Protein AF-A0A445H6N4-F1 (afdb_monomer_lite)

Structure (mmCIF, N/CA/C/O backbone):
data_AF-A0A445H6N4-F1
#
_entry.id   AF-A0A445H6N4-F1
#
loop_
_atom_site.group_PDB
_atom_site.id
_atom_site.type_symbol
_atom_site.label_atom_id
_atom_site.label_alt_id
_atom_site.label_comp_id
_atom_site.label_asym_id
_atom_site.label_entity_id
_atom_site.label_seq_id
_atom_site.pdbx_PDB_ins_code
_atom_site.Cartn_x
_atom_site.Cartn_y
_atom_site.Cartn_z
_atom_site.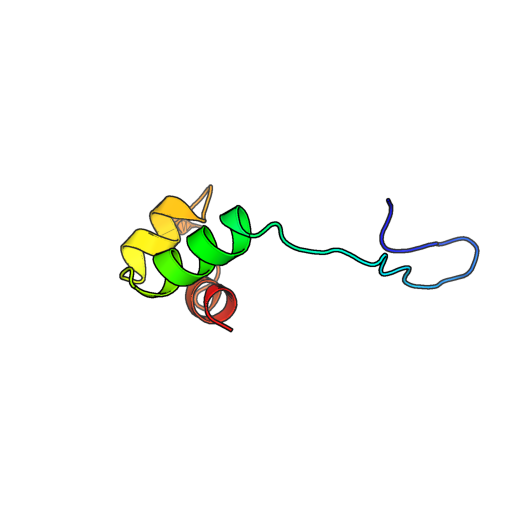occupancy
_atom_site.B_iso_or_equiv
_atom_site.auth_seq_id
_atom_site.auth_comp_id
_atom_site.auth_asym_id
_atom_site.auth_atom_id
_atom_site.pdbx_PDB_model_num
ATOM 1 N N . ILE A 1 1 ? 2.383 0.966 -14.562 1.00 63.47 1 ILE A N 1
ATOM 2 C CA . ILE A 1 1 ? 3.722 1.602 -14.514 1.00 63.47 1 ILE A CA 1
ATOM 3 C C . ILE A 1 1 ? 4.621 0.663 -13.734 1.00 63.47 1 ILE A C 1
ATOM 5 O O . ILE A 1 1 ? 4.229 0.259 -12.646 1.00 63.47 1 ILE A O 1
ATOM 9 N N . VAL A 1 2 ? 5.747 0.251 -14.309 1.00 75.19 2 VAL A N 1
ATOM 10 C CA . VAL A 1 2 ? 6.734 -0.591 -13.619 1.00 75.19 2 VAL A CA 1
ATOM 11 C C . VAL A 1 2 ? 7.659 0.337 -12.832 1.00 75.19 2 VAL A C 1
ATOM 13 O O . VAL A 1 2 ? 8.111 1.342 -13.374 1.00 75.19 2 VAL A O 1
ATOM 16 N N . ALA A 1 3 ? 7.881 0.046 -11.549 1.00 87.31 3 ALA A N 1
ATOM 17 C CA . ALA A 1 3 ? 8.638 0.920 -10.648 1.00 87.31 3 ALA A CA 1
ATOM 18 C C . ALA A 1 3 ? 10.156 0.901 -10.900 1.00 87.31 3 ALA A C 1
ATOM 20 O O . ALA A 1 3 ? 10.858 1.795 -10.438 1.00 87.31 3 ALA A O 1
ATOM 21 N N . TYR A 1 4 ? 10.657 -0.094 -11.630 1.00 93.12 4 TYR A N 1
ATOM 22 C CA . TYR A 1 4 ? 12.067 -0.263 -11.959 1.00 93.12 4 TYR A CA 1
ATOM 23 C C . TYR A 1 4 ? 12.227 -0.461 -13.467 1.00 93.12 4 TYR A C 1
ATOM 25 O O . TYR A 1 4 ? 11.535 -1.280 -14.073 1.00 93.12 4 TYR A O 1
ATOM 33 N N . ASP A 1 5 ? 13.108 0.329 -14.067 1.00 92.25 5 ASP A N 1
ATOM 34 C CA . ASP A 1 5 ? 13.457 0.265 -15.476 1.00 92.25 5 ASP A CA 1
ATOM 35 C C . ASP A 1 5 ? 14.810 -0.436 -15.622 1.00 92.25 5 ASP A C 1
ATOM 37 O O . ASP A 1 5 ? 15.857 0.162 -15.375 1.00 92.25 5 ASP A O 1
ATOM 41 N N . CYS A 1 6 ? 14.774 -1.710 -16.023 1.00 94.06 6 CYS A N 1
ATOM 42 C CA . CYS A 1 6 ? 15.972 -2.530 -16.195 1.00 94.06 6 CYS A CA 1
ATOM 43 C C . CYS A 1 6 ? 16.876 -2.043 -17.337 1.00 94.06 6 CYS A C 1
ATOM 45 O O . CYS A 1 6 ? 18.056 -2.372 -17.342 1.00 94.06 6 CYS A O 1
ATOM 47 N N . PHE A 1 7 ? 16.347 -1.303 -18.321 1.00 93.94 7 PHE A N 1
ATOM 48 C CA . PHE A 1 7 ? 17.137 -0.862 -19.476 1.00 93.94 7 PHE A CA 1
ATOM 49 C C . PHE A 1 7 ? 18.123 0.246 -19.095 1.00 93.94 7 PHE A C 1
ATOM 51 O O . PHE A 1 7 ? 19.214 0.325 -19.652 1.00 93.94 7 PHE A O 1
ATOM 58 N N . ILE A 1 8 ? 17.742 1.080 -18.127 1.00 93.75 8 ILE A N 1
ATOM 59 C CA . ILE A 1 8 ? 18.575 2.172 -17.607 1.00 93.75 8 ILE A CA 1
ATOM 60 C C . ILE A 1 8 ? 19.035 1.940 -16.160 1.00 93.75 8 ILE A C 1
ATOM 62 O O . ILE A 1 8 ? 19.606 2.849 -15.566 1.00 93.75 8 ILE A O 1
ATOM 66 N N . ASP A 1 9 ? 18.752 0.766 -15.588 1.00 94.62 9 ASP A N 1
ATOM 67 C CA . ASP A 1 9 ? 19.051 0.394 -14.197 1.00 94.62 9 ASP A CA 1
ATOM 68 C C . ASP A 1 9 ? 18.615 1.463 -13.174 1.00 94.62 9 ASP A C 1
ATOM 70 O O . ASP A 1 9 ? 19.394 1.944 -12.354 1.00 94.62 9 ASP A O 1
ATOM 74 N N . CYS A 1 10 ? 17.356 1.911 -13.260 1.00 94.31 10 CYS A N 1
ATOM 75 C CA . CYS A 1 10 ? 16.852 2.992 -12.405 1.00 94.31 10 CYS A CA 1
ATOM 76 C C . CYS A 1 10 ? 15.429 2.756 -11.897 1.00 94.31 10 CYS A C 1
ATOM 78 O O . CYS A 1 10 ? 14.549 2.274 -12.613 1.00 94.31 10 CYS A O 1
ATOM 80 N N . PHE A 1 11 ? 15.159 3.222 -10.675 1.00 93.62 11 PHE A N 1
ATOM 81 C CA . PHE A 1 11 ? 13.803 3.305 -10.137 1.00 93.62 11 PHE A CA 1
ATOM 82 C C . PHE A 1 11 ? 13.052 4.519 -10.697 1.00 93.62 11 PHE A C 1
ATOM 84 O O . PHE A 1 11 ? 13.506 5.657 -10.592 1.00 93.62 11 PHE A O 1
ATOM 91 N N . LYS A 1 12 ? 11.860 4.283 -11.248 1.00 91.38 12 LYS A N 1
ATOM 92 C CA . LYS A 1 12 ? 10.939 5.314 -11.738 1.00 91.38 12 LYS A CA 1
ATOM 93 C C . LYS A 1 12 ? 9.739 5.427 -10.805 1.00 91.38 12 LYS A C 1
ATOM 95 O O . LYS A 1 12 ? 8.714 4.770 -10.993 1.00 91.38 12 LYS A O 1
ATOM 100 N N . ILE A 1 13 ? 9.848 6.302 -9.810 1.00 90.06 13 ILE A N 1
ATOM 101 C CA . ILE A 1 13 ? 8.732 6.636 -8.919 1.00 90.06 13 ILE A CA 1
ATOM 102 C C . ILE A 1 13 ? 7.889 7.713 -9.601 1.00 90.06 13 ILE A C 1
ATOM 104 O O . ILE A 1 13 ? 8.251 8.886 -9.636 1.00 90.06 13 ILE A O 1
ATOM 108 N N . SER A 1 14 ? 6.772 7.302 -10.195 1.00 89.00 14 SER A N 1
ATOM 109 C CA . SER A 1 14 ? 5.833 8.249 -10.800 1.00 89.00 14 SER A CA 1
ATOM 110 C C . SER A 1 14 ? 5.095 9.052 -9.727 1.00 89.00 14 SER A C 1
ATOM 112 O O . SER A 1 14 ? 4.789 8.499 -8.668 1.00 89.00 14 SER A O 1
ATOM 114 N N . PRO A 1 15 ? 4.759 10.329 -9.992 1.00 88.88 15 PRO A N 1
ATOM 115 C CA . PRO A 1 15 ? 3.946 11.108 -9.074 1.00 88.88 15 PRO A CA 1
ATOM 116 C C . PRO A 1 15 ? 2.602 10.410 -8.878 1.00 88.88 15 PRO A C 1
ATOM 118 O O . PRO A 1 15 ? 1.862 10.159 -9.829 1.00 88.88 15 PRO A O 1
ATOM 121 N N . CYS A 1 16 ? 2.285 10.108 -7.627 1.00 87.94 16 CYS A N 1
ATOM 122 C CA . CYS A 1 16 ? 0.993 9.592 -7.220 1.00 87.94 16 CYS A CA 1
ATOM 123 C C . CYS A 1 16 ? 0.378 10.555 -6.208 1.00 87.94 16 CYS A C 1
ATOM 125 O O . CYS A 1 16 ? 1.072 11.216 -5.434 1.00 87.94 16 CYS A O 1
ATOM 127 N N . ARG A 1 17 ? -0.945 10.684 -6.257 1.00 93.00 17 ARG A N 1
ATOM 128 C CA . ARG A 1 17 ? -1.700 11.507 -5.317 1.00 93.00 17 ARG A CA 1
ATOM 129 C C . ARG A 1 17 ? -2.894 10.723 -4.839 1.00 93.00 17 ARG A C 1
ATOM 131 O O . ARG A 1 17 ? -3.540 10.022 -5.614 1.00 93.00 17 ARG A O 1
ATOM 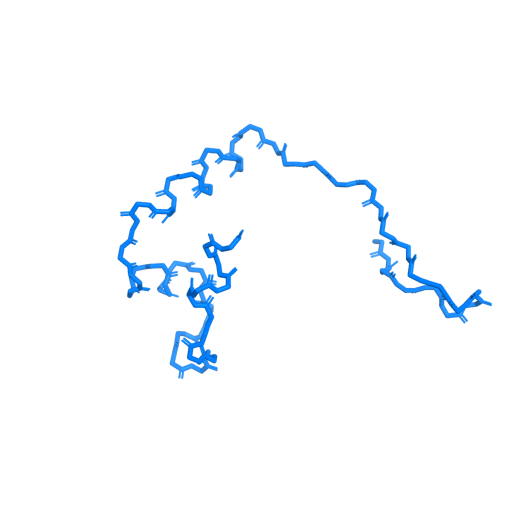138 N N . TRP A 1 18 ? -3.174 10.874 -3.560 1.00 95.56 18 TRP A N 1
ATOM 139 C CA . TRP A 1 18 ? -4.381 10.343 -2.972 1.00 95.56 18 TRP A CA 1
ATOM 140 C C . TRP A 1 18 ? -5.552 11.253 -3.312 1.00 95.56 18 TRP A C 1
ATOM 142 O O . TRP A 1 18 ? -5.429 12.480 -3.346 1.00 95.56 18 TRP A O 1
ATOM 152 N N . THR A 1 19 ? -6.704 10.643 -3.547 1.00 97.38 19 THR A N 1
ATOM 153 C CA . THR A 1 19 ? -7.969 11.375 -3.566 1.00 97.38 19 THR A CA 1
ATOM 154 C C . THR A 1 19 ? -8.326 11.829 -2.149 1.00 97.38 19 THR A C 1
ATOM 156 O O . THR A 1 19 ? -7.909 11.219 -1.162 1.00 97.38 19 THR A O 1
ATOM 159 N N . LEU A 1 20 ? -9.157 12.870 -2.032 1.00 97.50 20 LEU A N 1
ATOM 160 C CA . LEU A 1 20 ? -9.677 13.317 -0.732 1.00 97.50 20 LEU A CA 1
ATOM 161 C C . LEU A 1 20 ? -10.350 12.167 0.032 1.00 97.50 20 LEU A C 1
ATOM 163 O O . LEU A 1 20 ? -10.127 12.001 1.226 1.00 97.50 20 LEU A O 1
ATOM 167 N N . HIS A 1 21 ? -11.108 11.321 -0.668 1.00 96.94 21 HIS A N 1
ATOM 168 C CA . HIS A 1 21 ? -11.764 10.161 -0.071 1.00 96.94 21 HIS A CA 1
ATOM 169 C C . HIS A 1 21 ? -10.767 9.157 0.527 1.00 96.94 21 HIS A C 1
ATOM 171 O O . HIS A 1 21 ? -10.945 8.721 1.662 1.00 96.94 21 HIS A O 1
ATOM 177 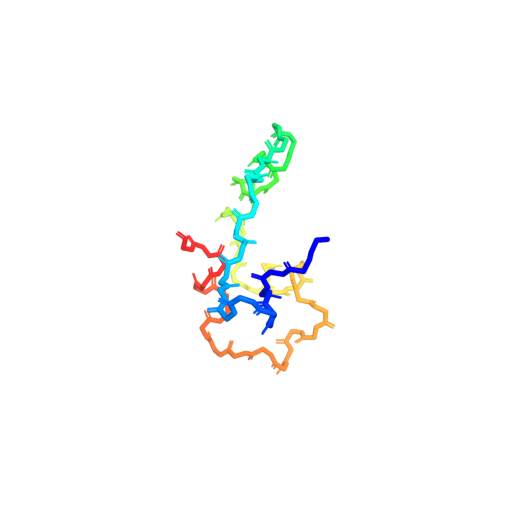N N . GLN A 1 22 ? -9.685 8.837 -0.191 1.00 95.88 22 GLN A N 1
ATOM 178 C CA . GLN A 1 22 ? -8.633 7.953 0.323 1.00 95.88 22 GLN A CA 1
ATOM 179 C C . GLN A 1 22 ? -7.950 8.547 1.559 1.00 95.88 22 GLN A C 1
ATOM 181 O O . GLN A 1 22 ? -7.719 7.824 2.526 1.00 95.88 22 GLN A O 1
ATOM 186 N N . ASN A 1 23 ? -7.702 9.862 1.571 1.00 95.69 23 ASN A N 1
ATOM 187 C CA . ASN A 1 23 ? -7.149 10.542 2.746 1.00 95.69 23 ASN A CA 1
ATOM 188 C C . ASN A 1 23 ? -8.085 10.420 3.957 1.00 95.69 23 ASN A C 1
ATOM 190 O O . ASN A 1 23 ? -7.633 10.094 5.054 1.00 95.69 23 ASN A O 1
ATOM 194 N N . HIS A 1 24 ? -9.393 10.614 3.762 1.00 96.81 24 HIS A N 1
ATOM 195 C CA . HIS A 1 24 ? -10.381 10.429 4.827 1.00 96.81 24 HIS A CA 1
ATOM 196 C C . HIS A 1 24 ? -10.429 8.987 5.342 1.00 96.81 24 HIS A C 1
ATOM 198 O O . HIS A 1 24 ? -10.533 8.778 6.553 1.00 96.81 24 HIS A O 1
ATOM 204 N N . ILE A 1 25 ? -10.325 7.995 4.453 1.00 94.75 25 ILE A N 1
ATOM 205 C CA . ILE A 1 25 ? -10.272 6.584 4.848 1.00 94.75 25 ILE A CA 1
ATOM 206 C C . ILE A 1 25 ? -9.036 6.318 5.712 1.00 94.75 25 ILE A C 1
ATOM 208 O O . ILE A 1 25 ? -9.189 5.772 6.802 1.00 94.75 25 ILE A O 1
ATOM 212 N N . ALA A 1 26 ? -7.835 6.732 5.293 1.00 93.94 26 ALA A N 1
ATOM 213 C CA . ALA A 1 26 ? -6.633 6.513 6.104 1.00 93.94 26 ALA A CA 1
ATOM 214 C C . ALA A 1 26 ? -6.699 7.217 7.460 1.00 93.94 26 ALA A C 1
ATOM 216 O O . ALA A 1 26 ? -6.402 6.594 8.477 1.00 93.94 26 ALA A O 1
ATOM 217 N N . ALA A 1 27 ? -7.164 8.469 7.501 1.00 94.00 27 ALA A N 1
ATOM 218 C CA . ALA A 1 27 ? -7.349 9.183 8.762 1.00 94.00 27 ALA A CA 1
ATOM 219 C C . ALA A 1 27 ? -8.339 8.459 9.692 1.00 94.00 27 ALA A C 1
ATOM 221 O O . ALA A 1 27 ? -8.114 8.364 10.896 1.00 94.00 27 ALA A O 1
ATOM 222 N N . SER A 1 28 ? -9.413 7.893 9.134 1.00 94.56 28 SER A N 1
ATOM 223 C CA . SER A 1 28 ? -10.385 7.109 9.904 1.00 94.56 28 SER A CA 1
ATOM 224 C C . SER A 1 28 ? -9.772 5.810 10.431 1.00 94.56 28 SER A C 1
ATOM 226 O O . SER A 1 28 ? -9.999 5.456 11.588 1.00 94.56 28 SER A O 1
ATOM 228 N N . LEU A 1 29 ? -8.958 5.128 9.615 1.00 94.25 29 LEU A N 1
ATOM 229 C CA . LEU A 1 29 ? -8.313 3.865 9.973 1.00 94.25 29 LEU A CA 1
ATOM 230 C C . LEU A 1 29 ? -7.378 3.995 11.185 1.00 94.25 29 LEU A C 1
ATOM 232 O O . LEU A 1 29 ? -7.318 3.072 11.997 1.00 94.25 29 LEU A O 1
ATOM 236 N N . LEU A 1 30 ? -6.713 5.141 11.361 1.00 93.50 30 LEU A N 1
ATOM 237 C CA . LEU A 1 30 ? -5.826 5.392 12.506 1.00 93.50 30 LEU A CA 1
ATOM 238 C C . LEU A 1 30 ? -6.533 5.299 13.870 1.00 93.50 30 LEU A C 1
ATOM 240 O O . LEU A 1 30 ? -5.878 5.030 14.875 1.00 93.50 30 LEU A O 1
ATOM 244 N N . ASN A 1 31 ? -7.859 5.462 13.909 1.00 94.19 31 ASN A N 1
ATOM 245 C CA . ASN A 1 31 ? -8.649 5.392 15.142 1.00 94.19 31 ASN A CA 1
ATOM 246 C C . ASN A 1 31 ? -9.048 3.960 15.543 1.00 94.19 31 ASN A C 1
ATOM 248 O O . ASN A 1 31 ? -9.662 3.763 16.592 1.00 94.19 31 ASN A O 1
ATOM 252 N N . TYR A 1 32 ? -8.743 2.947 14.726 1.00 94.00 32 TYR A N 1
ATOM 253 C CA . TYR A 1 32 ? -9.074 1.558 15.039 1.00 94.00 32 TYR A CA 1
ATOM 254 C C . TYR A 1 32 ? -8.003 0.856 15.884 1.00 94.00 32 TYR A C 1
ATOM 256 O O . TYR A 1 32 ? -6.815 1.180 15.856 1.00 94.00 32 TYR A O 1
ATOM 264 N N . SER A 1 33 ? -8.432 -0.181 16.610 1.00 93.38 33 SER A N 1
ATOM 265 C CA . SER A 1 33 ? -7.523 -1.082 17.319 1.00 93.38 33 SER A CA 1
ATOM 266 C C . SER A 1 33 ? -6.662 -1.896 16.346 1.00 93.38 33 SER A C 1
ATOM 268 O O . SER A 1 33 ? -7.040 -2.139 15.198 1.00 93.38 33 SER A O 1
ATOM 270 N N . ASN A 1 34 ? -5.520 -2.391 16.829 1.00 90.44 34 ASN A N 1
ATOM 271 C CA . ASN A 1 34 ? -4.577 -3.163 16.013 1.00 90.44 34 ASN A CA 1
ATOM 272 C C . ASN A 1 34 ? -5.212 -4.421 15.397 1.00 90.44 34 ASN A C 1
ATOM 274 O O . ASN A 1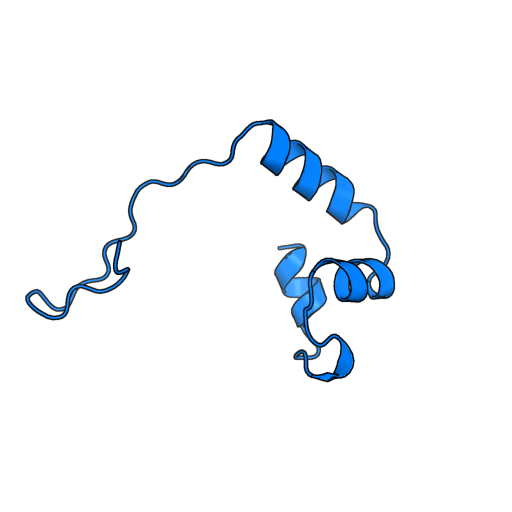 34 ? -4.989 -4.711 14.225 1.00 90.44 34 ASN A O 1
ATOM 278 N N . SER A 1 35 ? -6.048 -5.140 16.154 1.00 90.19 35 SER A N 1
ATOM 279 C CA . SER A 1 35 ? -6.763 -6.321 15.653 1.00 90.19 35 SER A CA 1
ATOM 280 C C . SER A 1 35 ? -7.751 -5.974 14.537 1.00 90.19 35 SER A C 1
ATOM 282 O O . SER A 1 35 ? -7.873 -6.713 13.560 1.00 90.19 35 SER A O 1
ATOM 284 N N . LYS A 1 36 ? -8.425 -4.824 14.646 1.00 91.62 36 LYS A N 1
ATOM 285 C CA . LYS A 1 36 ? -9.379 -4.352 13.641 1.00 91.62 36 LYS A CA 1
ATOM 286 C C . LYS A 1 36 ? -8.670 -3.873 12.374 1.00 91.62 36 LYS A C 1
ATOM 288 O O . LYS A 1 36 ? -9.091 -4.240 11.283 1.00 91.62 36 LYS A O 1
ATOM 293 N N . LEU A 1 37 ? -7.557 -3.153 12.512 1.00 91.81 37 LEU A N 1
ATOM 294 C CA . LEU A 1 37 ? -6.685 -2.783 11.392 1.00 91.81 37 LEU A CA 1
ATOM 295 C C . LEU A 1 37 ? -6.169 -4.008 10.640 1.00 91.81 37 LEU A C 1
ATOM 297 O O . LEU A 1 37 ? -6.230 -4.051 9.415 1.00 91.81 37 LEU A O 1
ATOM 301 N N . LEU A 1 38 ? -5.714 -5.028 11.367 1.00 90.81 38 LEU A N 1
ATOM 302 C CA . LEU A 1 38 ? -5.237 -6.265 10.765 1.00 90.81 38 LEU A CA 1
ATOM 303 C C . LEU A 1 38 ? -6.354 -6.979 9.992 1.00 90.81 38 LEU A C 1
ATOM 305 O O . LEU A 1 38 ? -6.124 -7.423 8.874 1.00 90.81 38 LEU A O 1
ATOM 309 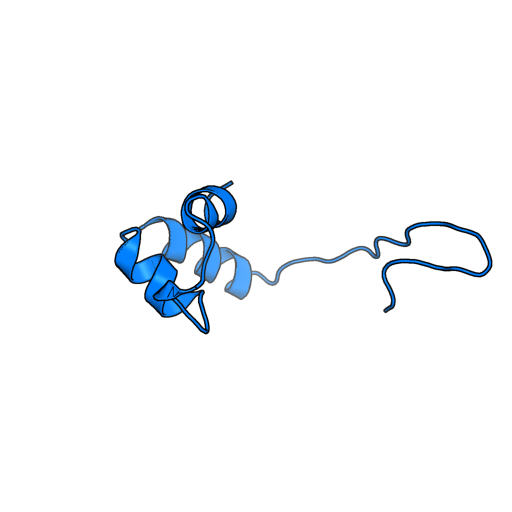N N . SER A 1 39 ? -7.567 -7.041 10.546 1.00 91.31 39 SER A N 1
ATOM 310 C CA . SER A 1 39 ? -8.717 -7.655 9.869 1.00 91.31 39 SER A CA 1
ATOM 311 C C . SER A 1 39 ? -9.170 -6.896 8.619 1.00 91.31 39 SER A C 1
ATOM 313 O O . SER A 1 39 ? -9.684 -7.527 7.703 1.00 91.31 39 SER A O 1
ATOM 315 N N . ILE A 1 40 ? -9.042 -5.567 8.594 1.00 91.62 40 ILE A N 1
ATOM 316 C CA . ILE A 1 40 ? -9.500 -4.731 7.473 1.00 91.62 40 ILE A CA 1
ATOM 317 C C . ILE A 1 40 ? -8.438 -4.670 6.367 1.00 91.62 40 ILE A C 1
ATOM 319 O O . ILE A 1 40 ? -8.766 -4.755 5.188 1.00 91.62 40 ILE A O 1
ATOM 323 N N . CYS A 1 41 ? -7.165 -4.523 6.741 1.00 91.00 41 CYS A N 1
ATOM 324 C CA . CYS A 1 41 ? -6.076 -4.227 5.808 1.00 91.00 41 CYS A CA 1
ATOM 325 C C . CYS A 1 41 ? -5.253 -5.461 5.399 1.00 91.00 41 CYS A C 1
ATOM 327 O O . CYS A 1 41 ? -4.369 -5.346 4.549 1.00 91.00 41 CYS A O 1
ATOM 329 N N . SER A 1 42 ? -5.493 -6.635 5.994 1.00 91.38 42 SER A N 1
ATOM 330 C CA . SER A 1 42 ? -4.785 -7.874 5.655 1.00 91.38 42 SER A CA 1
ATOM 331 C C . SER A 1 42 ? -5.705 -8.894 4.997 1.00 91.38 42 SER A C 1
ATOM 333 O O . SER A 1 42 ? -6.743 -9.256 5.537 1.00 91.38 42 SER A O 1
ATOM 335 N N . THR A 1 43 ? -5.254 -9.458 3.879 1.00 90.56 43 THR A N 1
ATOM 336 C CA . THR A 1 43 ? -5.873 -10.636 3.254 1.00 90.56 43 THR A CA 1
ATOM 337 C C . THR A 1 43 ? -5.528 -11.948 3.968 1.00 90.56 43 THR A C 1
ATOM 339 O O . THR A 1 43 ? -6.158 -12.965 3.705 1.00 90.56 43 THR A O 1
ATOM 342 N N . SER A 1 44 ? -4.543 -11.942 4.875 1.00 89.31 44 SER A N 1
ATOM 343 C CA . SER A 1 44 ? -4.164 -13.098 5.702 1.00 89.31 44 SER A CA 1
ATOM 344 C C . SER A 1 44 ? -3.615 -12.627 7.057 1.00 89.31 44 SER A C 1
ATOM 346 O O . SER A 1 44 ? -2.396 -12.541 7.232 1.00 89.31 44 SER A O 1
ATOM 348 N N . PRO A 1 45 ? -4.489 -12.251 8.010 1.00 82.75 45 PRO A N 1
ATOM 349 C CA . PRO A 1 45 ? -4.119 -11.661 9.302 1.00 82.75 45 PRO A CA 1
ATOM 350 C C . PRO A 1 45 ? -3.054 -12.438 10.084 1.00 82.75 45 PRO A C 1
ATOM 352 O O . PRO A 1 45 ? -2.127 -11.841 10.616 1.00 82.75 45 PRO A O 1
ATOM 355 N N . THR A 1 46 ? -3.142 -13.767 10.104 1.00 84.38 46 THR A N 1
ATOM 356 C CA . THR A 1 46 ? -2.254 -14.648 10.880 1.00 84.38 46 THR A CA 1
ATOM 357 C C . THR A 1 46 ? -0.875 -14.859 10.257 1.00 84.38 46 THR A C 1
ATOM 359 O O . THR A 1 46 ? 0.019 -15.352 10.933 1.00 84.38 46 THR A O 1
ATOM 362 N N . ALA A 1 47 ? -0.686 -14.485 8.989 1.00 87.44 47 ALA A N 1
ATOM 363 C CA . ALA A 1 47 ? 0.575 -14.668 8.264 1.00 87.44 47 ALA A CA 1
ATOM 364 C C . ALA A 1 47 ? 1.402 -13.376 8.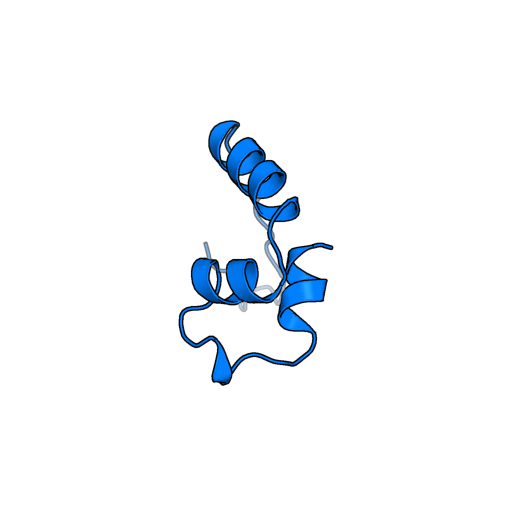150 1.00 87.44 47 ALA A C 1
ATOM 366 O O . ALA A 1 47 ? 2.432 -13.358 7.476 1.00 87.44 47 ALA A O 1
ATOM 367 N N . LYS A 1 48 ? 0.933 -12.265 8.731 1.00 87.25 48 LYS A N 1
ATOM 368 C CA . LYS A 1 48 ? 1.641 -10.983 8.662 1.00 87.25 48 LYS A CA 1
ATOM 369 C C . LYS A 1 48 ? 2.787 -10.930 9.664 1.00 87.25 48 LYS A C 1
ATOM 371 O O . LYS A 1 48 ? 2.732 -11.537 10.729 1.00 87.25 48 LYS A O 1
ATOM 376 N N . ALA A 1 49 ? 3.813 -10.167 9.299 1.00 87.69 49 ALA A N 1
ATOM 377 C CA . ALA A 1 49 ? 4.926 -9.881 10.183 1.00 87.69 49 ALA A CA 1
ATOM 378 C C . ALA A 1 49 ? 4.451 -9.108 11.437 1.00 87.69 49 ALA A C 1
ATOM 380 O O . ALA A 1 49 ? 3.446 -8.388 11.360 1.00 87.69 49 ALA A O 1
ATOM 381 N N . PRO A 1 50 ? 5.146 -9.238 12.583 1.00 85.56 50 PRO A N 1
ATOM 382 C CA . PRO A 1 50 ? 4.726 -8.628 13.850 1.00 85.56 50 PRO A CA 1
ATOM 383 C C . PRO A 1 50 ? 4.610 -7.097 13.804 1.00 85.56 50 PRO A C 1
ATOM 385 O O . PRO A 1 50 ? 3.795 -6.512 14.512 1.00 85.56 50 PRO A O 1
ATOM 388 N N . ASP A 1 51 ? 5.396 -6.454 12.945 1.00 90.31 51 ASP A N 1
ATOM 389 C CA . ASP A 1 51 ? 5.488 -5.005 12.748 1.00 90.31 51 ASP A CA 1
ATOM 390 C C . ASP A 1 51 ? 4.474 -4.457 11.729 1.00 90.31 51 ASP A C 1
ATOM 392 O O . ASP A 1 51 ? 4.382 -3.247 11.529 1.00 90.31 51 ASP A O 1
ATOM 396 N N . PHE A 1 52 ? 3.669 -5.318 11.097 1.00 90.06 52 PHE A N 1
ATOM 397 C CA . PHE A 1 52 ? 2.754 -4.927 10.021 1.00 90.06 52 PHE A CA 1
ATOM 398 C C . PHE A 1 52 ? 1.820 -3.774 10.412 1.00 90.06 52 PHE A C 1
ATOM 400 O O . PHE A 1 52 ? 1.625 -2.840 9.636 1.00 90.06 52 PHE A O 1
ATOM 407 N N . VAL A 1 53 ? 1.247 -3.825 11.618 1.00 89.06 53 VAL A N 1
ATOM 408 C CA . VAL A 1 53 ? 0.322 -2.784 12.089 1.00 89.06 53 VAL A CA 1
ATOM 409 C C . VAL A 1 53 ? 1.054 -1.484 12.416 1.00 89.06 53 VAL A C 1
ATOM 411 O O . VAL A 1 53 ? 0.493 -0.415 12.190 1.00 89.06 53 VAL A O 1
ATOM 414 N N . GLU A 1 54 ? 2.291 -1.549 12.912 1.00 91.06 54 GLU A N 1
ATOM 415 C CA . GLU A 1 54 ? 3.096 -0.344 13.137 1.00 91.06 54 GLU A CA 1
ATOM 416 C C . GLU A 1 54 ? 3.460 0.321 11.811 1.00 91.06 54 GLU A C 1
ATOM 418 O O . GLU A 1 54 ? 3.291 1.529 11.662 1.00 91.06 54 GLU A O 1
ATOM 423 N N . ASN A 1 55 ? 3.848 -0.470 10.808 1.00 90.31 55 ASN A N 1
ATOM 424 C CA . ASN A 1 55 ? 4.168 0.042 9.480 1.00 90.31 55 ASN A CA 1
ATOM 425 C C . ASN A 1 55 ? 2.951 0.664 8.769 1.00 90.31 55 ASN A C 1
ATOM 427 O O . ASN A 1 55 ? 3.110 1.589 7.983 1.00 90.31 55 ASN A O 1
ATOM 431 N N . LEU A 1 56 ? 1.728 0.201 9.062 1.00 90.00 56 LEU A N 1
ATOM 432 C CA . LEU A 1 56 ? 0.496 0.814 8.546 1.00 90.00 56 LEU A CA 1
ATOM 433 C C . LEU A 1 56 ? 0.192 2.198 9.140 1.00 90.00 56 LEU A C 1
ATOM 435 O O . LEU A 1 56 ? -0.579 2.945 8.543 1.00 90.00 56 LEU A O 1
ATOM 439 N N . LYS A 1 57 ? 0.728 2.517 10.322 1.00 89.44 57 LYS A N 1
ATOM 440 C CA . LYS A 1 57 ? 0.466 3.781 11.033 1.00 89.44 57 LYS A CA 1
ATOM 441 C C . LYS A 1 57 ? 1.564 4.831 10.837 1.00 89.44 57 LYS A C 1
ATOM 443 O O . LYS A 1 57 ? 1.401 5.946 11.327 1.00 89.44 57 LYS A O 1
ATOM 448 N N . ARG A 1 58 ? 2.671 4.451 10.200 1.00 86.88 58 ARG A N 1
ATOM 449 C CA . ARG A 1 58 ? 3.845 5.292 9.956 1.00 86.88 58 ARG A CA 1
ATOM 450 C C . ARG A 1 58 ? 3.606 6.288 8.827 1.00 86.88 58 ARG A C 1
ATOM 452 O O . ARG A 1 58 ? 4.117 7.419 8.965 1.00 86.88 58 ARG A O 1
#

Organism: Glycine soja (NCBI:txid3848)

InterPro domains:
  IPR026750 Protein N-terminal asparagine amidohydrolase [PF14736] (3-57)
  IPR026750 Protein N-terminal asparagine amidohydrolase [PTHR12498] (2-58)

Secondary structure (DSSP, 8-state):
--SEETTTTEE--------HHHHHHHHHHTTS-HHHHHHHH-SSGGGS-TTHHHHHH-

Radius of gyration: 15.5 Å; chains: 1; bounding box: 31×28×37 Å

Foldseek 3Di:
DDQADPVVRDGDDDDDDDDPVRVVVLVVLLPDDLVVNLVVVPPDSVPDDPCVSVVSND

pLDDT: mean 90.87, std 5.29, range [63.47, 97.5]

Sequence (58 aa):
IVAYDCFIDCFKISPCRWTLHQNHIAASLLNYSNSKLLSICSTSPTAKAPDFVENLKR